Protein AF-A0A4V2SA34-F1 (afdb_monomer)

Foldseek 3Di:
DDAAALADLVGLDPRHQLVVVVVVVQVVCVVPDPDHDDPPPVSSSVSSVVSLVVSLVVLVVCVVCVVVVDPDDDDDDDDDDGDDDDYHYHSD

Structure (mmCIF, N/CA/C/O backbone):
data_AF-A0A4V2SA34-F1
#
_entry.id   AF-A0A4V2SA34-F1
#
loop_
_atom_site.group_PDB
_atom_si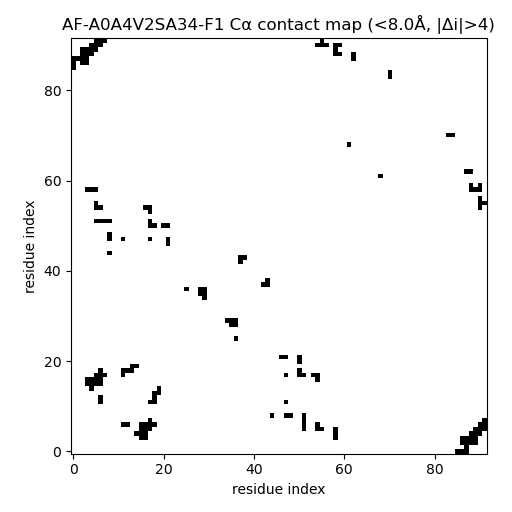te.id
_atom_site.type_symbol
_atom_site.label_atom_id
_atom_site.label_alt_id
_atom_site.label_comp_id
_atom_site.label_asym_id
_atom_site.label_entity_id
_atom_site.label_seq_id
_atom_site.pdbx_PDB_ins_code
_atom_site.Cartn_x
_atom_site.Cartn_y
_atom_site.Cartn_z
_atom_site.occupancy
_atom_site.B_iso_or_equiv
_atom_site.auth_seq_id
_atom_site.auth_comp_id
_atom_site.auth_asym_id
_atom_site.auth_atom_id
_atom_site.pdbx_PDB_model_num
ATOM 1 N N . MET A 1 1 ? 18.275 8.175 -8.656 1.00 61.28 1 MET A N 1
ATOM 2 C CA . MET A 1 1 ? 16.883 7.819 -8.989 1.00 61.28 1 MET A CA 1
ATOM 3 C C . MET A 1 1 ? 16.101 7.729 -7.689 1.00 61.28 1 MET A C 1
ATOM 5 O O . MET A 1 1 ? 16.695 7.362 -6.682 1.00 61.28 1 MET A O 1
ATOM 9 N N . ALA A 1 2 ? 14.831 8.134 -7.668 1.00 68.50 2 ALA A N 1
ATOM 10 C CA . ALA A 1 2 ? 13.975 7.893 -6.506 1.00 68.50 2 ALA A CA 1
ATOM 11 C C . ALA A 1 2 ? 13.464 6.447 -6.578 1.00 68.50 2 ALA A C 1
ATOM 13 O O . ALA A 1 2 ? 12.974 6.029 -7.624 1.00 68.50 2 ALA A O 1
ATOM 14 N N . LYS A 1 3 ? 13.616 5.688 -5.491 1.00 82.19 3 LYS A N 1
ATOM 15 C CA . LYS A 1 3 ? 13.201 4.285 -5.410 1.00 82.19 3 LYS A CA 1
ATOM 16 C C . LYS A 1 3 ? 11.732 4.212 -4.994 1.00 82.19 3 LYS A C 1
ATOM 18 O O . LYS A 1 3 ? 11.323 4.917 -4.072 1.00 82.19 3 LYS A O 1
ATOM 23 N N . LEU A 1 4 ? 10.942 3.371 -5.650 1.00 86.88 4 LEU A N 1
ATOM 24 C CA . LEU A 1 4 ? 9.565 3.088 -5.247 1.00 86.88 4 LEU A CA 1
ATOM 25 C C . LEU A 1 4 ? 9.585 2.163 -4.030 1.00 86.88 4 LEU A C 1
ATOM 27 O O . LEU A 1 4 ? 10.153 1.082 -4.116 1.00 86.88 4 LEU A O 1
ATOM 31 N N . ARG A 1 5 ? 8.992 2.572 -2.903 1.00 90.88 5 ARG A N 1
ATOM 32 C CA . ARG A 1 5 ? 9.127 1.872 -1.612 1.00 90.88 5 ARG A CA 1
ATOM 33 C C . ARG A 1 5 ? 7.818 1.238 -1.164 1.00 90.88 5 ARG A C 1
ATOM 35 O O . ARG A 1 5 ? 6.794 1.916 -1.139 1.00 90.88 5 ARG A O 1
ATOM 42 N N . ALA A 1 6 ? 7.847 -0.026 -0.743 1.00 88.88 6 ALA A N 1
ATOM 43 C CA . ALA A 1 6 ? 6.663 -0.709 -0.218 1.00 88.88 6 ALA A CA 1
ATOM 44 C C . ALA A 1 6 ? 6.202 -0.110 1.120 1.00 88.88 6 ALA A C 1
ATOM 46 O O . ALA A 1 6 ? 5.013 0.146 1.297 1.00 88.88 6 ALA A O 1
ATOM 47 N N . GLY A 1 7 ? 7.146 0.149 2.031 1.00 87.25 7 GLY A N 1
ATOM 48 C CA . GLY A 1 7 ? 6.877 0.503 3.428 1.00 87.25 7 GLY A CA 1
ATOM 49 C C . GLY A 1 7 ? 6.853 -0.722 4.348 1.00 87.25 7 GLY A C 1
ATOM 50 O O . GLY A 1 7 ? 6.909 -1.864 3.892 1.00 87.25 7 GLY A O 1
ATOM 51 N N . THR A 1 8 ? 6.776 -0.494 5.661 1.00 85.06 8 THR A N 1
ATOM 52 C CA . THR A 1 8 ? 6.775 -1.568 6.669 1.00 85.06 8 THR A CA 1
ATOM 53 C C . THR A 1 8 ? 5.605 -1.425 7.638 1.00 85.06 8 THR A C 1
ATOM 55 O O . THR A 1 8 ? 5.001 -0.363 7.765 1.00 85.06 8 THR A O 1
ATOM 58 N N . VAL A 1 9 ? 5.290 -2.495 8.377 1.00 82.44 9 VAL A N 1
ATOM 59 C CA . VAL A 1 9 ? 4.180 -2.490 9.353 1.00 82.44 9 VAL A CA 1
ATOM 60 C C . VAL A 1 9 ? 4.397 -1.442 10.454 1.00 82.44 9 VAL A C 1
ATOM 62 O O . VAL A 1 9 ? 3.443 -0.843 10.950 1.00 82.44 9 VAL A O 1
ATOM 65 N N . SER A 1 10 ? 5.658 -1.193 10.817 1.00 79.88 10 SER A N 1
ATOM 66 C CA . SER A 1 10 ? 6.047 -0.182 11.801 1.00 79.88 10 SER A CA 1
ATOM 67 C C . SER A 1 10 ? 6.206 1.221 11.209 1.00 7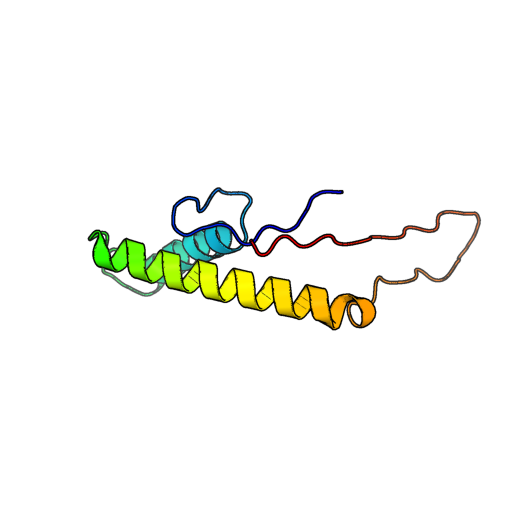9.88 10 SER A C 1
ATOM 69 O O . SER A 1 10 ? 6.299 2.181 11.973 1.00 79.88 10 SER A O 1
ATOM 71 N N . ASN A 1 11 ? 6.239 1.362 9.880 1.00 75.88 11 ASN A N 1
ATOM 72 C CA . ASN A 1 11 ? 6.512 2.626 9.212 1.00 75.88 11 ASN A CA 1
ATOM 73 C C . ASN A 1 11 ? 5.814 2.738 7.841 1.00 75.88 11 ASN A C 1
ATOM 75 O O . ASN A 1 11 ? 6.334 2.297 6.815 1.00 75.88 11 ASN A O 1
ATOM 79 N N . LEU A 1 12 ? 4.654 3.397 7.847 1.00 75.56 12 LEU A N 1
ATOM 80 C CA . LEU A 1 12 ? 3.825 3.720 6.677 1.00 75.56 12 LEU A CA 1
ATOM 81 C C . LEU A 1 12 ? 3.972 5.194 6.275 1.00 75.56 12 LEU A C 1
ATOM 83 O O . LEU A 1 12 ? 2.984 5.903 6.109 1.00 75.56 12 LEU A O 1
ATOM 87 N N . GLN A 1 13 ? 5.207 5.689 6.195 1.00 73.44 13 GLN A N 1
ATOM 88 C CA . GLN A 1 13 ? 5.490 7.074 5.804 1.00 73.44 13 GLN A CA 1
ATOM 89 C C . GLN A 1 13 ? 4.794 7.479 4.492 1.00 73.44 13 GLN A C 1
ATOM 91 O O . GLN A 1 13 ? 4.501 6.645 3.631 1.00 73.44 13 GLN A O 1
ATOM 96 N N . THR A 1 14 ? 4.579 8.789 4.338 1.00 67.25 14 THR A N 1
ATOM 97 C CA . THR A 1 14 ? 3.885 9.448 3.216 1.00 67.25 14 THR A CA 1
ATOM 98 C C . THR A 1 14 ? 4.547 9.238 1.846 1.00 67.25 14 THR A C 1
ATOM 100 O O . THR A 1 14 ? 3.983 9.631 0.833 1.00 67.25 14 THR A O 1
ATOM 103 N N . ASP A 1 15 ? 5.731 8.625 1.801 1.00 83.81 15 ASP A N 1
ATOM 104 C CA . ASP A 1 15 ? 6.492 8.299 0.591 1.00 83.81 15 ASP A CA 1
ATOM 105 C C . ASP A 1 15 ? 6.534 6.786 0.289 1.00 83.81 15 ASP A C 1
ATOM 107 O O . ASP A 1 15 ? 7.312 6.337 -0.553 1.00 83.81 15 ASP A O 1
ATOM 111 N N . THR A 1 16 ? 5.708 5.989 0.974 1.00 90.56 16 THR A N 1
ATOM 112 C CA . THR A 1 16 ? 5.596 4.540 0.759 1.00 90.56 16 THR A CA 1
ATOM 113 C C . THR A 1 16 ? 4.279 4.181 0.080 1.00 90.56 16 THR A C 1
ATOM 115 O O . THR A 1 16 ? 3.241 4.790 0.344 1.00 90.56 16 THR A O 1
ATOM 118 N N . LEU A 1 17 ? 4.297 3.151 -0.767 1.00 92.12 17 LEU A N 1
ATOM 119 C CA . LEU A 1 17 ? 3.109 2.645 -1.452 1.00 92.12 17 LEU A CA 1
ATOM 120 C C . LEU A 1 17 ? 2.039 2.188 -0.452 1.00 92.12 17 LEU A C 1
ATOM 122 O O . LEU A 1 17 ? 0.872 2.538 -0.606 1.00 92.12 17 LEU A O 1
ATOM 126 N N . ALA A 1 18 ? 2.427 1.467 0.603 1.00 93.50 18 ALA A N 1
ATOM 127 C CA . ALA A 1 18 ? 1.484 1.051 1.635 1.00 93.50 18 ALA A CA 1
ATOM 128 C C . ALA A 1 18 ? 0.915 2.248 2.422 1.00 93.50 18 ALA A C 1
ATOM 130 O O . ALA A 1 18 ? -0.263 2.234 2.773 1.00 93.50 18 ALA A O 1
ATOM 131 N N . GLY A 1 19 ? 1.708 3.301 2.662 1.00 92.44 19 GLY A N 1
ATOM 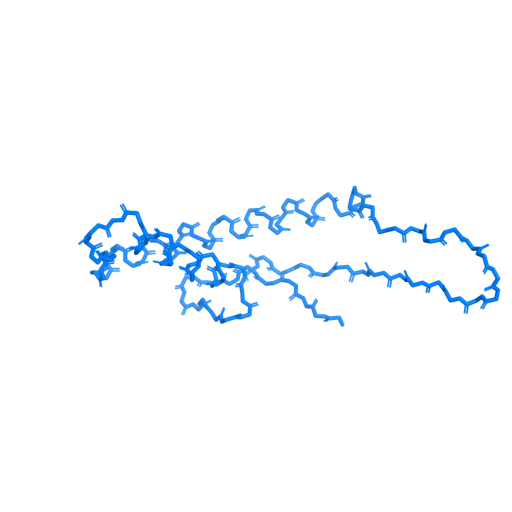132 C CA . GLY A 1 19 ? 1.226 4.539 3.282 1.00 92.44 19 GLY A CA 1
ATOM 133 C C . GLY A 1 19 ? 0.204 5.272 2.410 1.00 92.44 19 GLY A C 1
ATOM 134 O O . GLY A 1 19 ? -0.838 5.698 2.909 1.00 92.44 19 GLY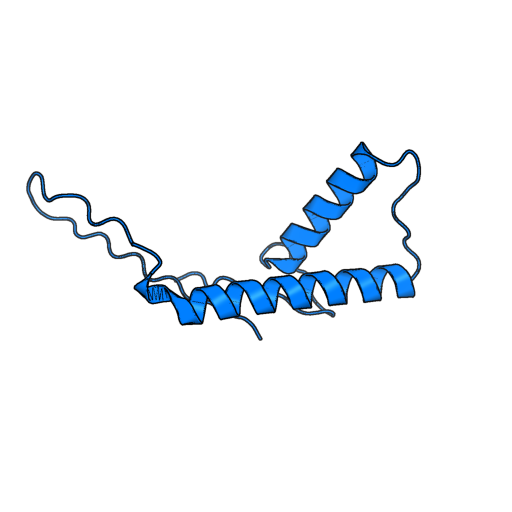 A O 1
ATOM 135 N N . ALA A 1 20 ? 0.449 5.347 1.099 1.00 92.62 20 ALA A N 1
ATOM 136 C CA . ALA A 1 20 ? -0.507 5.899 0.140 1.00 92.62 20 ALA A CA 1
ATOM 137 C C . ALA A 1 20 ? -1.813 5.081 0.092 1.00 92.62 20 ALA A C 1
ATOM 139 O O . ALA A 1 20 ? -2.900 5.655 0.104 1.00 92.62 20 ALA A O 1
ATOM 140 N N . MET A 1 21 ? -1.720 3.745 0.112 1.00 93.31 21 MET A N 1
ATOM 141 C CA . MET A 1 21 ? -2.892 2.860 0.174 1.00 93.31 21 MET A CA 1
ATOM 142 C C . MET A 1 21 ? -3.709 3.048 1.460 1.00 93.31 21 MET A C 1
ATOM 144 O O . MET A 1 21 ? -4.937 3.071 1.391 1.00 93.31 21 MET A O 1
ATOM 148 N N . ASP A 1 22 ? -3.061 3.198 2.622 1.00 92.19 22 ASP A N 1
ATOM 149 C CA . ASP A 1 22 ? -3.759 3.440 3.896 1.00 92.19 22 ASP A CA 1
ATOM 150 C C . ASP A 1 22 ? -4.511 4.779 3.872 1.00 92.19 22 ASP A C 1
ATOM 152 O O . ASP A 1 22 ? -5.669 4.840 4.286 1.00 92.19 22 ASP A O 1
ATOM 156 N N . ALA A 1 23 ? -3.899 5.834 3.319 1.00 91.12 23 ALA A N 1
ATOM 157 C CA . ALA A 1 23 ? -4.539 7.142 3.170 1.00 91.12 23 ALA A CA 1
ATOM 158 C C . ALA A 1 23 ? -5.792 7.084 2.274 1.00 91.12 23 ALA A C 1
ATOM 160 O O . ALA A 1 23 ? -6.853 7.578 2.665 1.00 91.12 23 ALA A O 1
ATOM 161 N N . GLU A 1 24 ? -5.696 6.426 1.115 1.00 93.38 24 GLU A N 1
ATOM 162 C CA . GLU A 1 24 ? -6.836 6.224 0.211 1.00 93.38 24 GLU A CA 1
ATOM 163 C C . GLU A 1 24 ? -7.931 5.366 0.850 1.00 93.38 24 GLU A C 1
ATOM 165 O O . GLU A 1 24 ? -9.120 5.672 0.746 1.00 93.38 24 GLU A O 1
ATOM 170 N N . PHE A 1 25 ? -7.556 4.315 1.582 1.00 92.44 25 PHE A N 1
ATOM 171 C CA . PHE A 1 25 ? -8.525 3.483 2.286 1.00 92.44 25 PHE A CA 1
ATOM 172 C C . PHE A 1 25 ? -9.295 4.264 3.353 1.00 92.44 25 PHE A C 1
ATOM 174 O O . PHE A 1 25 ? -10.510 4.106 3.465 1.00 92.44 25 PHE A O 1
ATOM 181 N N . VAL A 1 26 ? -8.618 5.125 4.120 1.00 90.75 26 VAL A N 1
ATOM 182 C CA . VAL A 1 26 ? -9.268 6.004 5.104 1.00 90.75 26 VAL A CA 1
ATOM 183 C C . VAL A 1 26 ? -10.266 6.942 4.418 1.00 90.75 26 VAL A C 1
ATOM 185 O O . VAL A 1 26 ? -11.398 7.071 4.892 1.00 90.75 26 VAL A O 1
ATOM 188 N N . ALA A 1 27 ? -9.883 7.553 3.292 1.00 91.00 27 ALA A N 1
ATOM 189 C CA . ALA A 1 27 ? -10.758 8.438 2.524 1.00 91.00 27 ALA A CA 1
ATOM 190 C C . ALA A 1 27 ? -11.993 7.696 1.976 1.00 91.00 27 ALA A C 1
ATOM 192 O O . ALA A 1 27 ? -13.128 8.146 2.160 1.00 91.00 27 ALA A O 1
ATOM 193 N N . LEU A 1 28 ? -11.792 6.520 1.374 1.00 92.75 28 LEU A N 1
ATOM 194 C CA . LEU A 1 28 ? -12.873 5.687 0.847 1.00 92.75 28 LEU A CA 1
ATOM 195 C C . LEU A 1 28 ? -13.804 5.184 1.949 1.00 92.75 28 LEU A C 1
ATOM 197 O O . LEU A 1 28 ? -15.024 5.234 1.784 1.00 92.75 28 LEU A O 1
ATOM 201 N N . TRP A 1 29 ? -13.258 4.742 3.084 1.00 93.06 29 TRP A N 1
ATOM 202 C CA . TRP A 1 29 ? -14.060 4.304 4.223 1.00 93.06 29 TRP A CA 1
ATOM 203 C C . TRP A 1 29 ? -14.989 5.420 4.697 1.00 93.06 29 TRP A C 1
ATOM 205 O O . TRP A 1 29 ? -16.190 5.191 4.823 1.00 93.06 29 TRP A O 1
ATOM 215 N N . ALA A 1 30 ? -14.456 6.630 4.891 1.00 90.31 30 ALA A N 1
ATOM 216 C CA . ALA A 1 30 ? -15.243 7.791 5.301 1.00 90.31 30 ALA A CA 1
ATOM 217 C C . ALA A 1 30 ? -16.334 8.167 4.282 1.00 90.31 30 ALA A C 1
ATOM 219 O O . ALA A 1 30 ? -17.376 8.684 4.671 1.00 90.31 30 ALA A O 1
ATOM 220 N N . SER A 1 31 ? -16.117 7.892 2.991 1.00 92.00 31 SER A N 1
ATOM 221 C CA . SER A 1 31 ? -17.109 8.162 1.942 1.00 92.00 31 SER A CA 1
ATOM 222 C C . SER A 1 31 ? -18.246 7.131 1.863 1.00 92.00 31 SER A C 1
ATOM 224 O O . SER A 1 31 ? -19.334 7.459 1.397 1.00 92.00 31 SER A O 1
ATOM 226 N N . LEU A 1 32 ? -18.005 5.885 2.294 1.00 94.12 32 LEU A N 1
ATOM 227 C CA . LEU A 1 32 ? -18.940 4.760 2.129 1.00 94.12 32 LEU A CA 1
ATOM 228 C C . LEU A 1 32 ? -19.613 4.320 3.429 1.00 94.12 32 LEU A C 1
ATOM 230 O O . LEU A 1 32 ? -20.616 3.605 3.393 1.00 94.12 32 LEU A O 1
ATOM 234 N N . LYS A 1 33 ? -19.016 4.646 4.574 1.00 90.81 33 LYS A N 1
ATOM 235 C CA . LYS A 1 33 ? -19.468 4.203 5.888 1.00 90.81 33 LYS A CA 1
ATOM 236 C C . LYS A 1 33 ? -19.825 5.423 6.722 1.00 90.81 33 LYS A C 1
ATOM 238 O O . LYS A 1 33 ? -18.978 6.268 6.977 1.00 90.81 33 LYS A O 1
ATOM 243 N N . ASP A 1 34 ? -21.035 5.428 7.272 1.00 83.94 34 ASP A N 1
ATOM 244 C CA . ASP A 1 34 ? -21.479 6.437 8.250 1.00 83.94 34 ASP A CA 1
ATOM 245 C C . ASP A 1 34 ? -20.826 6.261 9.638 1.00 83.94 34 ASP A C 1
ATOM 247 O O . ASP A 1 34 ? -21.175 6.928 10.611 1.00 83.94 34 ASP A O 1
ATOM 251 N N . THR A 1 35 ? -19.879 5.331 9.753 1.00 83.94 35 THR A N 1
ATOM 252 C CA . THR A 1 35 ? -19.136 5.027 10.973 1.00 83.94 35 THR A CA 1
ATOM 253 C C . THR A 1 35 ? -17.657 5.283 10.749 1.00 83.94 35 THR A C 1
ATOM 255 O O . THR A 1 35 ? -17.109 4.868 9.725 1.00 83.94 35 THR A O 1
ATOM 258 N N . GLY A 1 36 ? -16.990 5.873 11.740 1.00 85.38 36 GLY A N 1
ATOM 259 C CA . GLY A 1 36 ? -15.538 6.038 11.718 1.00 85.38 36 GLY A CA 1
ATOM 260 C C .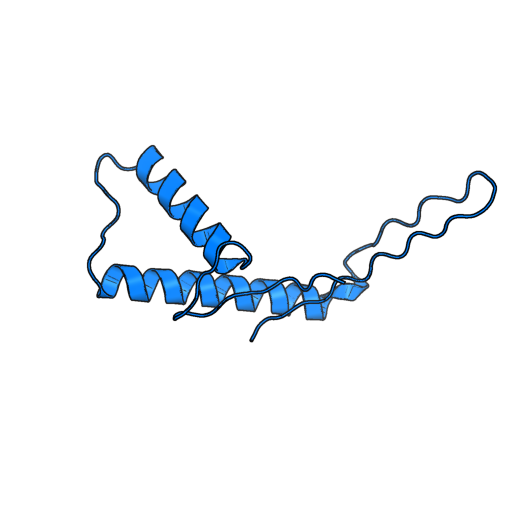 GLY A 1 36 ? -14.807 4.711 11.497 1.00 85.38 36 GLY A C 1
ATOM 261 O O . GLY A 1 36 ? -15.292 3.643 11.879 1.00 85.38 36 GLY A O 1
ATOM 262 N N . LEU A 1 37 ? -13.642 4.781 10.853 1.00 89.50 37 LEU A N 1
ATOM 263 C CA . LEU A 1 37 ? -12.783 3.616 10.679 1.00 89.50 37 LEU A CA 1
ATOM 264 C C . LEU A 1 37 ? -12.373 3.070 12.057 1.00 89.50 37 LEU A C 1
ATOM 266 O O . LEU A 1 37 ? -11.963 3.872 12.898 1.00 89.50 37 LEU A O 1
ATOM 270 N N . PRO A 1 38 ? -12.445 1.749 12.314 1.00 89.25 38 PRO A N 1
ATOM 271 C CA . PRO A 1 38 ? -11.978 1.186 13.573 1.00 89.25 38 PRO A CA 1
ATOM 272 C C . PRO A 1 38 ? -10.519 1.563 13.853 1.00 89.25 38 PRO A C 1
ATOM 274 O O . PRO A 1 38 ? -9.619 1.306 13.048 1.00 89.25 38 PRO A O 1
ATOM 277 N N . THR A 1 39 ? -10.298 2.191 15.007 1.00 89.38 39 THR A N 1
ATOM 278 C CA . THR A 1 39 ? -8.982 2.672 15.451 1.00 89.38 39 THR A CA 1
ATOM 279 C C . THR A 1 39 ? -8.404 1.845 16.596 1.00 89.38 39 THR A C 1
ATOM 281 O O . THR A 1 39 ? -7.417 2.258 17.202 1.00 89.38 39 THR A O 1
ATOM 284 N N . ASP A 1 40 ? -9.021 0.713 16.948 1.00 92.56 40 ASP A N 1
ATOM 285 C CA . ASP A 1 40 ? -8.433 -0.186 17.935 1.00 92.56 40 ASP A CA 1
ATOM 286 C C . ASP A 1 40 ? -7.116 -0.769 17.403 1.00 92.56 40 ASP A C 1
ATOM 288 O O . ASP A 1 40 ? -6.940 -0.961 16.198 1.00 92.56 40 ASP A O 1
ATOM 292 N N . THR A 1 41 ? -6.175 -1.033 18.311 1.00 87.38 41 THR A N 1
ATOM 293 C CA . THR A 1 41 ? -4.797 -1.400 17.956 1.00 87.38 41 THR A CA 1
ATOM 294 C C . THR A 1 41 ? -4.729 -2.604 17.020 1.00 87.38 41 THR A C 1
ATOM 296 O O . THR A 1 41 ? -3.953 -2.573 16.072 1.00 87.38 41 THR A O 1
ATOM 299 N N . ARG A 1 42 ? -5.580 -3.619 17.228 1.00 89.81 42 ARG A N 1
ATOM 300 C CA . ARG A 1 42 ? -5.593 -4.829 16.394 1.00 89.81 42 ARG A CA 1
ATOM 301 C C . ARG A 1 42 ? -6.075 -4.522 14.981 1.00 89.81 42 ARG A C 1
ATOM 303 O O . ARG A 1 42 ? -5.375 -4.838 14.029 1.00 89.81 42 ARG A O 1
ATOM 310 N N . SER A 1 43 ? -7.203 -3.822 14.840 1.00 89.06 43 SER A N 1
ATOM 311 C CA . SER A 1 43 ? -7.713 -3.415 13.522 1.00 89.06 43 SER A CA 1
ATOM 312 C C . SER A 1 43 ? -6.735 -2.521 12.756 1.00 89.06 43 SER A C 1
ATOM 314 O O . SER A 1 43 ? -6.661 -2.582 11.528 1.00 89.06 43 SER A O 1
ATOM 316 N N . VAL A 1 44 ? -5.980 -1.672 13.462 1.00 89.31 44 VAL A N 1
ATOM 317 C CA . VAL A 1 44 ? -4.912 -0.877 12.848 1.00 89.31 44 VAL A CA 1
ATOM 318 C C . VAL A 1 44 ? -3.774 -1.786 12.388 1.00 89.31 44 VAL A C 1
ATOM 320 O O . VAL A 1 44 ? -3.410 -1.722 11.220 1.00 89.31 44 VAL A O 1
ATOM 323 N N . GLU A 1 45 ? -3.234 -2.644 13.253 1.00 90.62 45 GLU A N 1
ATOM 324 C CA . GLU A 1 45 ? -2.134 -3.559 12.912 1.00 90.62 45 GLU A CA 1
ATOM 325 C C . GLU A 1 45 ? -2.470 -4.485 11.737 1.00 90.62 45 GLU A C 1
ATOM 327 O O . GLU A 1 45 ? -1.684 -4.569 10.792 1.00 90.62 45 GLU A O 1
ATOM 332 N N . ASP A 1 46 ? -3.655 -5.097 11.737 1.00 92.44 46 ASP A N 1
ATOM 333 C CA . ASP A 1 46 ? -4.107 -5.997 10.671 1.00 92.44 46 ASP A CA 1
ATOM 334 C C . ASP A 1 46 ? -4.199 -5.273 9.322 1.00 92.44 46 ASP A C 1
ATOM 336 O O . ASP A 1 46 ? -3.749 -5.776 8.288 1.00 92.44 46 ASP A O 1
ATOM 340 N N . ARG A 1 47 ? -4.729 -4.046 9.321 1.00 91.94 47 ARG A N 1
ATOM 341 C CA . ARG A 1 47 ? -4.832 -3.232 8.107 1.00 91.94 47 ARG A CA 1
ATOM 342 C C . ARG A 1 47 ? -3.457 -2.823 7.579 1.00 91.94 47 ARG A C 1
ATOM 344 O O . ARG A 1 47 ? -3.208 -2.906 6.376 1.0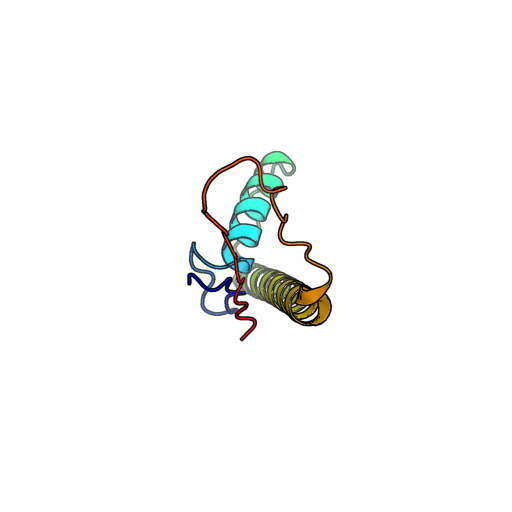0 91.94 47 ARG A O 1
ATOM 351 N N . ARG A 1 48 ? -2.545 -2.424 8.470 1.00 91.88 48 ARG A N 1
ATOM 352 C CA . ARG A 1 48 ? -1.157 -2.107 8.107 1.00 91.88 48 ARG A CA 1
ATOM 353 C C . ARG A 1 48 ? -0.456 -3.317 7.499 1.00 91.88 48 ARG A C 1
ATOM 355 O O . ARG A 1 48 ? 0.199 -3.186 6.469 1.00 91.88 48 ARG A O 1
ATOM 362 N N . LEU A 1 49 ? -0.623 -4.492 8.106 1.00 93.94 49 LEU A N 1
ATOM 363 C CA . LEU A 1 49 ? -0.079 -5.749 7.600 1.00 93.94 49 LEU A CA 1
ATOM 364 C C . LEU A 1 49 ? -0.599 -6.057 6.192 1.00 93.94 49 LEU A C 1
ATOM 366 O O . LEU A 1 49 ? 0.192 -6.383 5.307 1.00 93.94 49 LEU A O 1
ATOM 370 N N . MET A 1 50 ? -1.906 -5.903 5.974 1.00 95.06 50 MET A N 1
ATOM 371 C CA . MET A 1 50 ? -2.536 -6.109 4.671 1.00 95.06 50 MET A CA 1
ATOM 372 C C . MET A 1 50 ? -1.945 -5.185 3.596 1.00 95.06 50 MET A C 1
ATOM 374 O O . MET A 1 50 ? -1.533 -5.671 2.543 1.00 95.06 50 MET A O 1
ATOM 378 N N . PHE A 1 51 ? -1.850 -3.876 3.848 1.00 95.38 51 PHE A N 1
ATOM 379 C CA . PHE A 1 51 ? -1.319 -2.939 2.850 1.00 95.38 51 PHE A CA 1
ATOM 380 C C . PHE A 1 51 ? 0.165 -3.137 2.572 1.00 95.38 51 PHE A C 1
ATOM 382 O O . PHE A 1 51 ? 0.575 -3.076 1.416 1.00 95.38 51 PHE A O 1
ATOM 389 N N . VAL A 1 52 ? 0.963 -3.448 3.594 1.00 94.81 52 VAL A N 1
ATOM 390 C CA . VAL A 1 52 ? 2.375 -3.798 3.400 1.00 94.81 52 VAL A CA 1
ATOM 391 C C . VAL A 1 52 ? 2.497 -5.055 2.540 1.00 94.81 52 VAL A C 1
ATOM 393 O O . VAL A 1 52 ? 3.287 -5.069 1.601 1.00 94.81 52 VAL A O 1
ATOM 396 N N . ALA A 1 53 ? 1.698 -6.095 2.795 1.00 95.25 53 ALA A N 1
ATOM 397 C CA . ALA A 1 53 ? 1.722 -7.316 1.991 1.00 95.25 53 ALA A CA 1
ATOM 398 C C . ALA A 1 53 ? 1.367 -7.052 0.517 1.00 95.25 53 ALA A C 1
ATOM 400 O O . ALA A 1 53 ? 2.066 -7.534 -0.376 1.00 95.25 53 ALA A O 1
ATOM 401 N N . ILE A 1 54 ? 0.329 -6.248 0.262 1.00 95.56 54 ILE A N 1
ATOM 402 C CA . ILE A 1 54 ? -0.081 -5.864 -1.096 1.00 95.56 54 ILE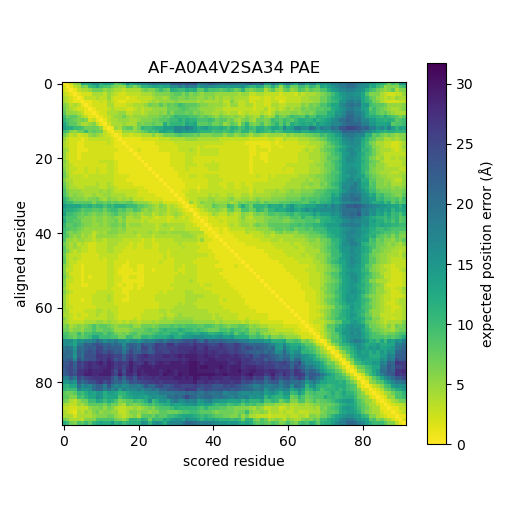 A CA 1
ATOM 403 C C . ILE A 1 54 ? 1.019 -5.046 -1.778 1.00 95.56 54 ILE A C 1
ATOM 405 O O . ILE A 1 54 ? 1.427 -5.384 -2.887 1.00 95.56 54 ILE A O 1
ATOM 409 N N . ALA A 1 55 ? 1.542 -4.015 -1.110 1.00 94.12 55 ALA A N 1
ATOM 410 C CA . ALA A 1 55 ? 2.593 -3.165 -1.655 1.00 94.12 55 ALA A CA 1
ATOM 411 C C . ALA A 1 55 ? 3.849 -3.972 -2.011 1.00 94.12 55 ALA A C 1
ATOM 413 O O . ALA A 1 55 ? 4.373 -3.842 -3.116 1.00 94.12 55 ALA A O 1
ATOM 414 N N . ARG A 1 56 ? 4.295 -4.863 -1.117 1.00 94.12 56 ARG A N 1
ATOM 415 C CA . ARG A 1 56 ? 5.433 -5.753 -1.380 1.00 94.12 56 ARG A CA 1
ATOM 416 C C . ARG A 1 56 ? 5.173 -6.687 -2.557 1.00 94.12 56 ARG A C 1
ATOM 418 O O . ARG A 1 56 ? 6.036 -6.817 -3.420 1.00 94.12 56 ARG A O 1
ATOM 425 N N . GLY A 1 57 ? 3.992 -7.304 -2.617 1.00 94.75 57 GLY A N 1
ATOM 426 C CA . GLY A 1 57 ? 3.603 -8.177 -3.726 1.00 94.75 57 GLY A CA 1
ATOM 427 C C . GLY A 1 57 ? 3.586 -7.446 -5.070 1.00 94.75 57 GLY A C 1
ATOM 428 O O . GLY A 1 57 ? 4.149 -7.942 -6.043 1.00 94.75 57 GLY A O 1
ATOM 429 N N . MET A 1 58 ? 3.011 -6.241 -5.110 1.00 93.62 58 MET A N 1
ATOM 430 C CA . MET A 1 58 ? 2.969 -5.402 -6.310 1.00 93.62 58 MET A CA 1
ATOM 431 C C . MET A 1 58 ? 4.365 -4.988 -6.773 1.00 93.62 58 MET A C 1
ATOM 433 O O . MET A 1 58 ? 4.700 -5.188 -7.937 1.00 93.62 58 MET A O 1
ATOM 437 N N . LEU A 1 59 ? 5.198 -4.445 -5.879 1.00 92.00 59 LEU A N 1
ATOM 438 C CA . LEU A 1 59 ? 6.548 -4.015 -6.252 1.00 92.00 59 LEU A CA 1
ATOM 439 C C . LEU A 1 59 ? 7.428 -5.194 -6.666 1.00 92.00 59 LEU A C 1
ATOM 441 O O . LEU A 1 59 ? 8.220 -5.059 -7.594 1.00 92.00 59 LEU A O 1
ATOM 445 N N . ARG A 1 60 ? 7.259 -6.360 -6.032 1.00 92.06 60 ARG A N 1
ATOM 446 C CA . ARG A 1 60 ? 7.949 -7.580 -6.452 1.00 92.06 60 ARG A CA 1
ATOM 447 C C . ARG A 1 60 ? 7.523 -8.009 -7.852 1.00 92.06 60 ARG A C 1
ATOM 449 O O . ARG A 1 60 ? 8.382 -8.284 -8.681 1.00 92.06 60 ARG A O 1
ATOM 456 N N . TYR A 1 61 ? 6.220 -8.024 -8.123 1.00 91.44 61 TYR A N 1
ATOM 457 C CA . TYR A 1 61 ? 5.700 -8.362 -9.444 1.00 91.44 61 TYR A CA 1
ATOM 458 C C . TYR A 1 61 ? 6.250 -7.418 -10.521 1.00 91.44 61 TYR A C 1
ATOM 460 O O . TYR A 1 61 ? 6.760 -7.890 -11.531 1.00 91.44 61 TYR A O 1
ATOM 468 N N . LEU A 1 62 ? 6.209 -6.102 -10.287 1.00 89.50 62 LEU A N 1
ATOM 469 C CA . LEU A 1 62 ? 6.724 -5.099 -11.226 1.00 89.50 62 LEU A CA 1
ATOM 470 C C . LEU A 1 62 ? 8.235 -5.218 -11.439 1.00 89.50 62 LEU A C 1
ATOM 472 O O . LEU A 1 62 ? 8.705 -5.095 -12.562 1.00 89.50 62 LEU A O 1
ATOM 476 N N . HIS A 1 63 ? 8.996 -5.496 -10.382 1.00 86.69 63 HIS A N 1
ATOM 477 C CA . HIS A 1 63 ? 10.432 -5.742 -10.487 1.00 86.69 63 HIS A CA 1
ATOM 478 C C . HIS A 1 63 ? 10.750 -6.969 -11.358 1.00 86.69 63 HIS A C 1
ATOM 480 O O . HIS A 1 63 ? 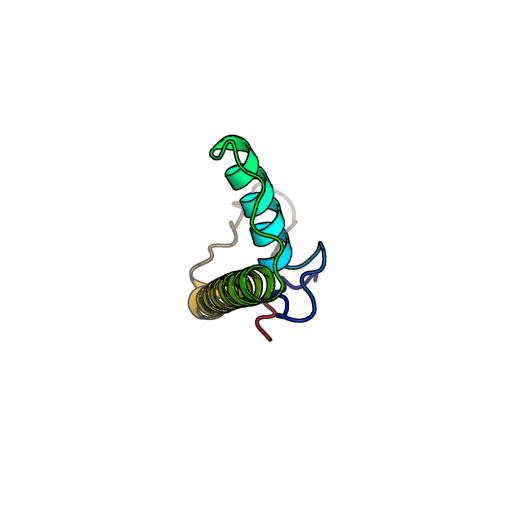11.693 -6.943 -12.158 1.00 86.69 63 HIS A O 1
ATOM 486 N N . ASP A 1 64 ? 9.979 -8.044 -11.186 1.00 89.19 64 ASP A N 1
ATOM 487 C CA . ASP A 1 64 ? 10.169 -9.306 -11.902 1.00 89.19 64 ASP A CA 1
ATOM 488 C C . ASP A 1 64 ? 9.713 -9.213 -13.373 1.00 89.19 64 ASP A C 1
ATOM 490 O O . ASP A 1 64 ? 10.247 -9.935 -14.208 1.00 89.19 64 ASP A O 1
ATOM 494 N N . HIS A 1 65 ? 8.811 -8.277 -13.696 1.00 87.31 65 HIS A N 1
ATOM 495 C CA . HIS A 1 65 ? 8.306 -7.993 -15.051 1.00 87.31 65 HIS A CA 1
ATOM 496 C C . HIS A 1 65 ? 8.785 -6.635 -15.584 1.00 87.31 65 HIS A C 1
ATOM 498 O O . HIS A 1 65 ? 8.130 -6.018 -16.418 1.00 87.31 65 HIS A O 1
ATOM 504 N N . ARG A 1 66 ? 9.918 -6.123 -15.090 1.00 80.56 66 ARG A N 1
ATOM 505 C CA . ARG A 1 66 ? 10.403 -4.780 -15.454 1.00 80.56 66 ARG A CA 1
ATOM 506 C C . ARG A 1 66 ? 10.672 -4.612 -16.951 1.00 80.56 66 ARG A C 1
ATOM 508 O O . ARG A 1 66 ? 10.542 -3.505 -17.449 1.00 80.56 66 ARG A O 1
ATOM 515 N N . ASP A 1 67 ? 11.017 -5.698 -17.642 1.00 78.06 67 ASP A N 1
ATOM 516 C CA . ASP A 1 67 ? 11.274 -5.692 -19.086 1.00 78.06 67 ASP A CA 1
ATOM 517 C C . ASP A 1 67 ? 9.962 -5.575 -19.896 1.00 78.06 67 ASP A C 1
ATOM 519 O O . ASP A 1 67 ? 9.993 -5.149 -21.047 1.00 78.06 67 ASP A O 1
ATOM 523 N N . ASP A 1 68 ? 8.812 -5.894 -19.283 1.00 79.06 68 ASP A N 1
ATOM 524 C CA . ASP A 1 68 ? 7.471 -5.728 -19.867 1.00 79.06 68 ASP A CA 1
ATOM 525 C C . ASP A 1 68 ? 6.901 -4.320 -19.623 1.00 79.06 68 ASP A C 1
ATOM 527 O O . ASP A 1 68 ? 5.901 -3.924 -20.227 1.00 79.06 68 ASP A O 1
ATOM 531 N N . ILE A 1 69 ? 7.505 -3.558 -18.704 1.00 72.06 69 ILE A N 1
ATOM 532 C CA . ILE A 1 69 ? 7.153 -2.160 -18.459 1.00 72.06 69 ILE A CA 1
ATOM 533 C C . ILE A 1 69 ? 7.804 -1.353 -19.583 1.00 72.06 69 ILE A C 1
ATOM 535 O O . ILE A 1 69 ? 8.911 -0.846 -19.427 1.00 72.06 69 ILE A O 1
ATOM 539 N N . GLU A 1 70 ? 7.126 -1.276 -20.731 1.00 58.78 70 GLU A N 1
ATOM 540 C CA . GLU A 1 70 ? 7.553 -0.472 -21.878 1.00 58.78 70 GLU A CA 1
ATOM 541 C C . GLU A 1 70 ? 7.844 0.971 -21.426 1.00 58.78 70 GLU A C 1
ATOM 543 O O . GLU A 1 70 ? 6.938 1.772 -21.180 1.00 58.78 70 GLU A O 1
ATOM 548 N N . THR A 1 71 ? 9.122 1.327 -21.310 1.00 57.06 71 THR A N 1
ATOM 549 C CA . THR A 1 71 ? 9.547 2.722 -21.297 1.00 57.06 71 THR A CA 1
ATOM 550 C C . THR A 1 71 ? 9.428 3.219 -22.728 1.00 57.06 71 THR A C 1
ATOM 552 O O . THR A 1 71 ? 10.166 2.796 -23.610 1.00 57.06 71 THR A O 1
ATOM 555 N N . THR A 1 72 ? 8.438 4.076 -22.974 1.00 48.59 72 THR A N 1
ATOM 556 C CA . THR A 1 72 ? 8.176 4.693 -24.280 1.00 48.59 72 THR A CA 1
ATOM 557 C C . THR A 1 72 ? 9.469 5.188 -24.930 1.00 48.59 72 THR A C 1
ATOM 559 O O . THR A 1 72 ? 10.039 6.185 -24.488 1.00 48.59 72 THR A O 1
ATOM 562 N N . GLU A 1 73 ? 9.909 4.526 -26.002 1.00 53.50 73 GLU A N 1
ATOM 563 C CA . GLU A 1 73 ? 10.841 5.118 -26.956 1.00 53.50 73 GLU A CA 1
ATOM 564 C C . GLU A 1 73 ? 10.075 6.198 -27.735 1.00 53.50 73 GLU A C 1
ATOM 566 O O . GLU A 1 73 ? 9.226 5.894 -28.576 1.00 53.50 73 GLU A O 1
ATOM 571 N N . GLU A 1 74 ? 10.335 7.478 -27.458 1.00 49.72 74 GLU A N 1
ATOM 572 C CA . GLU A 1 74 ? 9.869 8.537 -28.355 1.00 49.72 74 GLU A CA 1
ATOM 573 C C . GLU A 1 74 ? 10.626 8.437 -29.687 1.00 49.72 74 GLU A C 1
ATOM 575 O O . GLU A 1 74 ? 11.854 8.537 -29.758 1.00 49.72 74 GLU A O 1
ATOM 580 N N . GLN A 1 75 ? 9.870 8.227 -30.765 1.00 46.81 75 GLN A N 1
ATOM 581 C CA . GLN A 1 75 ? 10.374 8.121 -32.127 1.00 46.81 75 GLN A CA 1
ATOM 582 C C . GLN A 1 75 ? 11.149 9.394 -32.510 1.00 46.81 75 GLN A C 1
ATOM 584 O O . GLN A 1 75 ? 10.590 10.489 -32.564 1.00 46.81 75 GLN A O 1
ATOM 589 N N . ALA A 1 76 ? 12.448 9.234 -32.782 1.00 46.81 76 ALA A N 1
ATOM 590 C CA . ALA A 1 76 ? 13.406 10.309 -33.028 1.00 46.81 76 ALA A CA 1
ATOM 591 C C . ALA A 1 76 ? 12.987 11.254 -34.173 1.00 46.81 76 ALA A C 1
ATOM 593 O O . ALA A 1 76 ? 13.273 11.020 -35.348 1.00 46.81 76 ALA A O 1
ATOM 594 N N . GLY A 1 77 ? 12.364 12.372 -33.807 1.00 53.50 77 GLY A N 1
ATOM 595 C CA . GLY A 1 77 ? 12.109 13.522 -34.665 1.00 53.50 77 GLY A CA 1
ATOM 596 C C . GLY A 1 77 ? 13.062 14.673 -34.351 1.00 53.50 77 GLY A C 1
ATOM 597 O O . GLY A 1 77 ? 12.636 15.689 -33.823 1.00 53.50 77 GLY A O 1
ATOM 598 N N . GLY A 1 78 ? 14.344 14.533 -34.704 1.00 52.38 78 GLY A N 1
ATOM 599 C CA . GLY A 1 78 ? 15.299 15.648 -34.744 1.00 52.38 78 GLY A CA 1
ATOM 600 C C . GLY A 1 78 ? 16.136 15.871 -33.477 1.00 52.38 78 GLY A C 1
ATOM 601 O O . GLY A 1 78 ? 15.628 16.160 -32.406 1.00 52.38 78 GLY A O 1
ATOM 602 N N . SER A 1 79 ? 17.460 15.789 -33.652 1.00 57.38 79 SER A N 1
ATOM 603 C CA . SER A 1 79 ? 18.511 16.289 -32.752 1.00 57.38 79 SER A CA 1
ATOM 604 C C . SER A 1 79 ? 18.329 16.027 -31.247 1.00 57.38 79 SER A C 1
ATOM 606 O O . SER A 1 79 ? 18.157 16.952 -30.461 1.00 57.38 79 SER A O 1
ATOM 608 N N . GLY A 1 80 ? 18.534 14.768 -30.859 1.00 60.38 80 GLY A N 1
ATOM 609 C CA . GLY A 1 80 ? 19.242 14.409 -29.630 1.00 60.38 80 GLY A CA 1
ATOM 610 C C . GLY A 1 80 ? 18.589 14.803 -28.310 1.00 60.38 80 GLY A C 1
ATOM 611 O O . GLY A 1 80 ? 19.052 15.730 -27.660 1.00 60.38 80 GLY A O 1
ATOM 612 N N . THR A 1 81 ? 17.646 13.996 -27.826 1.00 53.47 81 THR A N 1
ATOM 613 C CA . THR A 1 81 ? 17.614 13.612 -26.406 1.00 53.47 81 THR A CA 1
ATOM 614 C C . THR A 1 81 ? 16.967 12.230 -26.281 1.00 53.47 81 THR A C 1
ATOM 616 O O . THR A 1 81 ? 15.793 12.064 -26.577 1.00 53.47 81 THR A O 1
ATOM 619 N N . SER A 1 82 ? 17.757 11.220 -25.905 1.00 54.91 82 SER A N 1
ATOM 620 C CA . SER A 1 82 ? 17.254 9.896 -25.517 1.00 54.91 82 SER A CA 1
ATOM 621 C C . SER A 1 82 ? 16.966 9.954 -24.021 1.00 54.91 82 SER A C 1
ATOM 623 O O . SER A 1 82 ? 17.902 10.105 -23.234 1.00 54.91 82 SER A O 1
ATOM 625 N N . HIS A 1 83 ? 15.698 9.891 -23.624 1.00 56.16 83 HIS A N 1
ATOM 626 C CA . HIS A 1 83 ? 15.301 9.868 -22.218 1.00 56.16 83 HIS A CA 1
ATOM 627 C C . HIS A 1 83 ? 15.038 8.420 -21.792 1.00 56.16 83 HIS A C 1
ATOM 629 O O . HIS A 1 83 ? 13.972 7.881 -22.060 1.00 56.16 83 HIS A O 1
ATOM 635 N N . ASP A 1 84 ? 16.023 7.786 -21.149 1.00 59.69 84 ASP A N 1
ATOM 636 C CA . ASP A 1 84 ? 15.839 6.490 -20.482 1.00 59.69 84 ASP A CA 1
ATOM 637 C C . ASP A 1 84 ? 15.369 6.720 -19.034 1.00 59.69 84 ASP A C 1
ATOM 639 O O . ASP A 1 84 ? 15.996 7.466 -18.271 1.00 59.69 84 ASP A O 1
ATOM 643 N N . HIS A 1 85 ? 14.255 6.093 -18.659 1.00 60.06 85 HIS A N 1
ATOM 644 C CA . HIS A 1 85 ? 13.697 6.129 -17.311 1.00 60.06 85 HIS A CA 1
ATOM 645 C C . HIS A 1 85 ? 13.816 4.751 -16.660 1.00 60.06 85 HIS A C 1
ATOM 647 O O . HIS A 1 85 ? 12.909 3.931 -16.739 1.00 60.06 85 HIS A O 1
ATOM 653 N N . GLN A 1 86 ? 14.912 4.514 -15.944 1.00 66.44 86 GLN A N 1
ATOM 654 C CA . GLN A 1 86 ? 15.058 3.298 -15.146 1.00 66.44 86 GLN A CA 1
ATOM 655 C C . GLN A 1 86 ? 14.327 3.444 -13.806 1.00 66.44 86 GLN A C 1
ATOM 657 O O . GLN A 1 86 ? 14.657 4.313 -12.994 1.00 66.44 86 GLN A O 1
ATOM 662 N N . LEU A 1 87 ? 13.327 2.588 -13.576 1.00 75.88 87 LEU A N 1
ATOM 663 C CA . LEU A 1 87 ? 12.619 2.480 -12.302 1.00 75.88 87 LEU A CA 1
ATOM 664 C C . LEU A 1 87 ? 13.376 1.548 -11.351 1.00 75.88 87 LEU A C 1
ATOM 666 O O . LEU A 1 87 ? 13.771 0.445 -11.723 1.00 75.88 87 LEU A O 1
ATOM 670 N N . GLU A 1 88 ? 13.536 1.975 -10.099 1.00 81.50 88 GLU A N 1
ATOM 671 C CA . GLU A 1 88 ? 14.121 1.161 -9.031 1.00 81.50 88 GLU A CA 1
ATOM 672 C C . GLU A 1 88 ? 1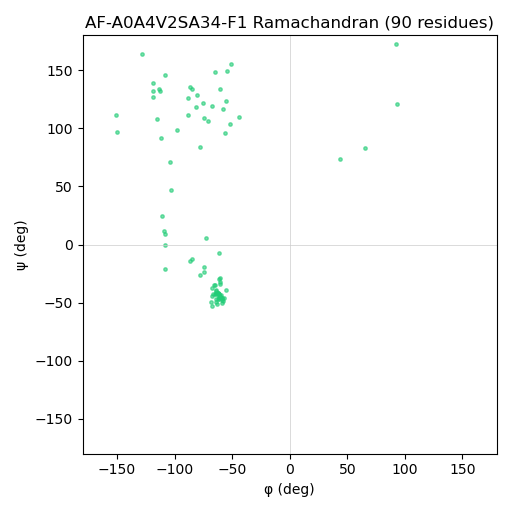3.049 0.846 -7.976 1.00 81.50 88 GLU A C 1
ATOM 674 O O . GLU A 1 88 ? 12.314 1.741 -7.549 1.00 81.50 88 GLU A O 1
ATOM 679 N N . PHE A 1 89 ? 12.961 -0.413 -7.536 1.00 85.38 89 PHE A N 1
ATOM 680 C CA . PHE A 1 89 ? 11.912 -0.897 -6.629 1.00 85.38 89 PHE A CA 1
ATOM 681 C C . PHE A 1 89 ? 12.492 -1.421 -5.308 1.00 85.38 89 PHE A C 1
ATOM 683 O O . PHE A 1 89 ? 13.437 -2.209 -5.305 1.00 85.38 89 PHE A O 1
ATOM 690 N N . ASP A 1 90 ? 11.924 -0.990 -4.179 1.00 84.62 90 ASP A N 1
ATOM 691 C CA . ASP A 1 90 ? 12.237 -1.415 -2.808 1.00 84.62 90 ASP A CA 1
ATOM 692 C C . ASP A 1 90 ? 11.039 -2.126 -2.195 1.00 84.62 90 ASP A C 1
ATOM 694 O O . ASP A 1 90 ? 10.025 -1.498 -1.880 1.00 84.62 90 ASP A O 1
ATOM 698 N N . TRP A 1 91 ? 11.139 -3.439 -2.028 1.00 77.38 91 TRP A N 1
ATOM 699 C CA . TRP A 1 91 ? 10.064 -4.248 -1.457 1.00 77.38 91 TRP A CA 1
ATOM 700 C C . TRP A 1 91 ? 10.381 -4.750 -0.037 1.00 77.38 91 TRP A C 1
ATOM 702 O O . TRP A 1 91 ? 9.538 -5.423 0.556 1.00 77.38 91 TRP A O 1
ATOM 712 N N . GLU A 1 92 ? 11.550 -4.424 0.525 1.00 64.81 92 GLU A N 1
ATOM 713 C CA . GLU A 1 92 ? 11.921 -4.763 1.912 1.00 64.81 92 GLU A CA 1
ATOM 714 C C . GLU A 1 92 ? 11.334 -3.788 2.945 1.00 64.81 92 GLU A C 1
ATOM 716 O O . GLU A 1 92 ? 11.289 -2.561 2.705 1.00 64.81 92 GLU A O 1
#

Nearest PDB structures (foldseek):
  7tai-assembly1_C  TM=4.465E-01  e=8.110E+00  Homo sapiens

Organism: NCBI:txid35805

pLDDT: mean 81.24, std 14.46, range [46.81, 95.56]

Mean predicted aligned error: 8.31 Å

Solvent-accessible surface area (backbone atoms only — not comparable to full-atom values): 5542 Å² total; per-residue (Å²): 130,81,64,48,32,9,35,43,73,94,44,53,49,92,79,15,50,19,19,50,51,52,54,51,48,53,55,50,43,62,75,75,35,103,54,82,78,73,76,50,69,63,60,44,52,53,51,39,45,52,35,24,53,49,25,23,52,50,43,47,51,48,62,77,42,47,88,75,58,76,70,74,77,77,79,88,80,75,87,86,81,88,79,84,79,84,85,45,73,38,54,110

Radius of gyration: 17.9 Å; Cα contacts (8 Å, |Δi|>4): 90; chains: 1; bounding box: 41×26×53 Å

Secondary structure (DSSP, 8-state):
-PEEE--BTTB--TTBHHHHHHHHHHHHHHHH-SSPPP-SHHHHHHHHHHHHHHHHHHHHHHHHTGGGS--------SS--------EEE--

Sequence (92 aa):
MAKLRAGTVSNLQTDTLAGAMDAEFVALWASLKDTGLPTDTRSVEDRRLMFVAIARGMLRYLHDHRDDIETTEEQAGGSGTSHDHQLEFDWE